Protein AF-A0A8T0A119-F1 (afdb_monomer_lite)

Organism: NCBI:txid189291

Sequence (116 aa):
MPGIVKLLDGEMFVPNNNYDLIKSGIIKMTVNSPNFEKPICLNGKSQYIAMPNSWCTFILCEFIGNDLCKLLQTPGIHTIKELENILNFNSTLLLPDPPGLFGITLLDLLSVNYNF

Foldseek 3Di:
DWDKDFDPKDKDAQAPDQDPLVVDVKFAAFADDPVDPHTCGDRQQGPDPVDHSVVRIDRVCVVVHDQVSVVSNDGDIAMPVNVCVSVVDGSIDGADDPDDPPPDHVVNVVPDDGDD

Radius of gyration: 17.76 Å; chains: 1; bounding box: 44×22×44 Å

Structure (mmCIF, N/CA/C/O backbone):
data_AF-A0A8T0A119-F1
#
_entry.id   AF-A0A8T0A119-F1
#
loop_
_atom_site.group_PDB
_atom_site.id
_atom_site.type_symbol
_atom_site.label_atom_id
_atom_site.label_alt_id
_atom_site.label_comp_id
_atom_site.label_asym_id
_atom_site.label_entity_id
_atom_site.label_seq_id
_atom_site.pdbx_PDB_ins_code
_atom_site.Cartn_x
_atom_site.Cartn_y
_atom_site.Cartn_z
_atom_site.occupancy
_atom_site.B_iso_or_equiv
_atom_site.auth_seq_id
_atom_site.auth_comp_id
_atom_site.auth_asym_id
_atom_site.auth_atom_id
_atom_site.pdbx_PDB_model_num
ATOM 1 N N . MET A 1 1 ? 19.136 10.127 14.916 1.00 44.72 1 MET A N 1
ATOM 2 C CA . MET A 1 1 ? 18.914 10.091 16.375 1.00 44.72 1 MET A CA 1
ATOM 3 C C . MET A 1 1 ? 18.201 8.775 16.643 1.00 44.72 1 MET A C 1
ATOM 5 O O . MET A 1 1 ? 17.150 8.604 16.033 1.00 44.72 1 MET A O 1
ATOM 9 N N . PRO A 1 2 ? 18.776 7.830 17.412 1.00 49.12 2 PRO A N 1
ATOM 10 C CA . PRO A 1 2 ? 18.071 6.607 17.795 1.00 49.12 2 PRO A CA 1
ATOM 11 C C . PRO A 1 2 ? 16.797 7.002 18.529 1.00 49.12 2 PRO A C 1
ATOM 13 O O . PRO A 1 2 ? 16.835 7.871 19.404 1.00 49.12 2 PRO A O 1
ATOM 16 N N . GLY A 1 3 ? 15.666 6.429 18.152 1.00 63.19 3 GLY A N 1
ATOM 17 C CA . GLY A 1 3 ? 14.397 6.843 18.718 1.00 63.19 3 GLY A CA 1
ATOM 18 C C . GLY A 1 3 ? 13.248 5.969 18.269 1.00 63.19 3 GLY A C 1
ATOM 19 O O . GLY A 1 3 ? 13.368 5.149 17.362 1.00 63.19 3 GLY A O 1
ATOM 20 N N . ILE A 1 4 ? 12.122 6.158 18.935 1.00 68.50 4 ILE A N 1
ATOM 21 C CA . ILE A 1 4 ? 10.879 5.480 18.622 1.00 68.50 4 ILE A CA 1
ATOM 22 C C . ILE A 1 4 ? 9.914 6.548 18.128 1.00 68.50 4 ILE A C 1
ATOM 24 O O . ILE A 1 4 ? 9.624 7.499 18.853 1.00 68.50 4 ILE A O 1
ATOM 28 N N . VAL A 1 5 ? 9.423 6.396 16.902 1.00 66.94 5 VAL A N 1
ATOM 29 C CA . VAL A 1 5 ? 8.305 7.197 16.404 1.00 66.94 5 VAL A CA 1
ATOM 30 C C . VAL A 1 5 ? 7.051 6.378 16.598 1.00 66.94 5 VAL A C 1
ATOM 32 O O . VAL A 1 5 ? 6.935 5.281 16.063 1.00 66.94 5 VAL A O 1
ATOM 35 N N . LYS A 1 6 ? 6.112 6.914 17.370 1.00 75.44 6 LYS A N 1
ATOM 36 C CA . LYS A 1 6 ? 4.784 6.335 17.509 1.00 75.44 6 LYS A CA 1
ATOM 37 C C . LYS A 1 6 ? 3.776 7.243 16.827 1.00 75.44 6 LYS A C 1
ATOM 39 O O . LYS A 1 6 ? 3.710 8.428 17.152 1.00 75.44 6 LYS A O 1
ATOM 44 N N . LEU A 1 7 ? 2.991 6.692 15.907 1.00 75.44 7 LEU A N 1
ATOM 45 C CA . LEU A 1 7 ? 1.825 7.395 15.379 1.00 75.44 7 LEU A CA 1
ATOM 46 C C . LEU A 1 7 ? 0.765 7.426 16.486 1.00 75.44 7 LEU A C 1
ATOM 48 O O . LEU A 1 7 ? 0.276 6.385 16.912 1.00 75.44 7 LEU A O 1
ATOM 52 N N . LEU A 1 8 ? 0.485 8.617 17.017 1.00 75.44 8 LEU A N 1
ATOM 53 C CA . LEU A 1 8 ? -0.447 8.791 18.137 1.00 75.44 8 LEU A CA 1
ATOM 54 C C . LEU A 1 8 ? -1.881 9.025 17.668 1.00 75.44 8 LEU A C 1
ATOM 56 O O . LEU A 1 8 ? -2.817 8.588 18.336 1.00 75.44 8 LEU A O 1
ATOM 60 N N . ASP A 1 9 ? -2.032 9.728 16.548 1.00 78.25 9 ASP A N 1
ATOM 61 C CA . ASP A 1 9 ? -3.323 10.112 15.998 1.00 78.25 9 ASP A CA 1
ATOM 62 C C . ASP A 1 9 ? -3.207 10.411 14.498 1.00 78.25 9 ASP A C 1
ATOM 64 O O . ASP A 1 9 ? -2.117 10.693 13.991 1.00 78.25 9 ASP A O 1
ATOM 68 N N . GLY A 1 10 ? -4.328 10.321 13.794 1.00 80.44 10 GLY A N 1
ATOM 69 C CA . GLY A 1 10 ? -4.413 10.505 12.354 1.00 80.44 10 GLY A CA 1
ATOM 70 C C . GLY A 1 10 ? -5.691 9.906 11.784 1.00 80.44 10 GLY A C 1
ATOM 71 O O . GLY A 1 10 ? -6.236 8.928 12.304 1.00 80.44 10 GLY A O 1
ATOM 72 N N . GLU A 1 11 ? -6.147 10.497 10.688 1.00 83.44 11 GLU A N 1
ATOM 73 C CA . GLU A 1 11 ? -7.396 10.140 10.031 1.00 83.44 11 GLU A CA 1
ATOM 74 C C . GLU A 1 11 ? -7.141 9.876 8.547 1.00 83.44 11 GLU A C 1
ATOM 76 O O . GLU A 1 11 ? -6.496 10.665 7.853 1.00 83.44 11 GLU A O 1
ATOM 81 N N . MET A 1 12 ? -7.656 8.752 8.058 1.00 81.75 12 MET A N 1
ATOM 82 C CA . MET A 1 12 ? -7.706 8.412 6.644 1.00 81.75 12 MET A CA 1
ATOM 83 C C . MET A 1 12 ? -9.148 8.553 6.169 1.00 81.75 12 MET A C 1
ATOM 85 O O . MET A 1 12 ? -10.031 7.819 6.607 1.00 81.75 12 MET A O 1
ATOM 89 N N . PHE A 1 13 ? -9.384 9.480 5.244 1.00 85.44 13 PHE A N 1
ATOM 90 C CA . PHE A 1 13 ? -10.679 9.623 4.591 1.00 85.44 13 PHE A CA 1
ATOM 91 C C . PHE A 1 13 ? -10.746 8.742 3.343 1.00 85.44 13 PHE A C 1
ATOM 93 O O . PHE A 1 13 ? -10.005 8.953 2.380 1.00 85.44 13 PHE A O 1
ATOM 100 N N . VAL A 1 14 ? -11.668 7.783 3.349 1.00 85.31 14 VAL A N 1
ATOM 101 C CA . VAL A 1 14 ? -11.995 6.951 2.192 1.00 85.31 14 VAL A CA 1
ATOM 102 C C . VAL A 1 14 ? -13.258 7.522 1.541 1.00 85.31 14 VAL A C 1
ATOM 104 O O . VAL A 1 14 ? -14.338 7.464 2.144 1.00 85.31 14 VAL A O 1
ATOM 107 N N . PRO A 1 15 ? -13.157 8.102 0.328 1.00 80.56 15 PRO A N 1
ATOM 108 C CA . PRO A 1 15 ? -14.296 8.713 -0.336 1.00 80.56 15 PRO A CA 1
ATOM 109 C C . PRO A 1 15 ? -15.336 7.661 -0.705 1.00 80.56 15 PRO A C 1
ATOM 111 O O . PRO A 1 15 ? -14.999 6.543 -1.101 1.00 80.56 15 PRO A O 1
ATOM 114 N N . ASN A 1 16 ? -16.604 8.061 -0.639 1.00 76.19 16 ASN A N 1
ATOM 115 C CA . ASN A 1 16 ? -17.749 7.217 -0.955 1.00 76.19 16 ASN A CA 1
ATOM 116 C C . ASN A 1 16 ? -17.928 7.061 -2.472 1.00 76.19 16 ASN A C 1
ATOM 118 O O . ASN A 1 16 ? -18.837 7.629 -3.074 1.00 76.19 16 ASN A O 1
ATOM 122 N N . ASN A 1 17 ? -17.021 6.313 -3.091 1.00 69.44 17 ASN A N 1
ATOM 123 C CA . ASN A 1 17 ? -17.087 5.947 -4.496 1.00 69.44 17 ASN A CA 1
ATOM 124 C C . ASN A 1 17 ? -17.180 4.417 -4.589 1.00 69.44 17 ASN A C 1
ATOM 126 O O . ASN A 1 17 ? -16.479 3.700 -3.881 1.00 69.44 17 ASN A O 1
ATOM 130 N N . ASN A 1 18 ? -18.008 3.913 -5.504 1.00 65.69 18 ASN A N 1
ATOM 131 C CA . ASN A 1 18 ? -18.220 2.476 -5.721 1.00 65.69 18 ASN A CA 1
ATOM 132 C C . ASN A 1 18 ? -17.051 1.817 -6.486 1.00 65.69 18 ASN A C 1
ATOM 134 O O . ASN A 1 18 ? -17.266 1.204 -7.533 1.00 65.69 18 ASN A O 1
ATOM 138 N N . TYR A 1 19 ? -15.808 1.970 -6.023 1.00 71.69 19 TYR A N 1
ATOM 139 C CA . TYR A 1 19 ? -14.672 1.247 -6.595 1.00 71.69 19 TYR A CA 1
ATOM 140 C C . TYR A 1 19 ? -14.515 -0.126 -5.935 1.00 71.69 19 TYR A C 1
ATOM 142 O O . TYR A 1 19 ? -14.434 -0.265 -4.718 1.00 71.69 19 TYR A O 1
ATOM 150 N N . ASP A 1 20 ? -14.430 -1.171 -6.754 1.00 75.31 20 ASP A N 1
ATOM 151 C CA . ASP A 1 20 ? -14.122 -2.518 -6.283 1.00 75.31 20 ASP A CA 1
ATOM 152 C C . ASP A 1 20 ? -12.611 -2.760 -6.426 1.00 75.31 20 ASP A C 1
ATOM 154 O O . ASP A 1 20 ? -12.152 -3.347 -7.407 1.00 75.31 20 ASP A O 1
ATOM 158 N N . LEU A 1 21 ? -11.820 -2.244 -5.474 1.00 74.88 21 LEU A N 1
ATOM 159 C CA . LEU A 1 21 ? -10.365 -2.470 -5.405 1.00 74.88 21 LEU A CA 1
ATOM 160 C C . LEU A 1 21 ? -9.976 -3.958 -5.408 1.00 74.88 21 LEU A C 1
ATOM 162 O O . LEU A 1 21 ? -8.982 -4.313 -6.036 1.00 74.88 21 LEU A O 1
ATOM 166 N N . ILE A 1 22 ? -10.771 -4.832 -4.785 1.00 70.94 22 ILE A N 1
ATOM 167 C CA . ILE A 1 22 ? -10.533 -6.281 -4.778 1.00 70.94 22 ILE A CA 1
ATOM 168 C C . ILE A 1 22 ? -10.650 -6.858 -6.195 1.00 70.94 22 ILE A C 1
ATOM 170 O O . ILE A 1 22 ? -9.829 -7.683 -6.586 1.00 70.94 22 ILE A O 1
ATOM 174 N N . LYS A 1 23 ? -11.637 -6.423 -6.990 1.00 71.94 23 LYS A N 1
ATOM 175 C CA . LYS A 1 23 ? -11.814 -6.923 -8.367 1.00 71.94 23 LYS A CA 1
ATOM 176 C C . LYS A 1 23 ? -11.018 -6.175 -9.433 1.00 71.94 23 LYS A C 1
ATOM 178 O O . LYS A 1 23 ? -10.762 -6.737 -10.493 1.00 71.94 23 LYS A O 1
ATOM 183 N N . SER A 1 24 ? -10.692 -4.903 -9.212 1.00 69.75 24 SER A N 1
ATOM 184 C CA . SER A 1 24 ? -10.211 -3.996 -10.269 1.00 69.75 24 SER A CA 1
ATOM 185 C C . SER A 1 24 ? -9.114 -3.020 -9.833 1.00 69.75 24 SER A C 1
ATOM 187 O O . SER A 1 24 ? -8.769 -2.114 -10.590 1.00 69.75 24 SER A O 1
ATOM 189 N N . GLY A 1 25 ? -8.525 -3.212 -8.649 1.00 74.00 25 GLY A N 1
ATOM 190 C CA . GLY A 1 25 ? -7.446 -2.385 -8.102 1.00 74.00 25 GLY A CA 1
ATOM 191 C C . GLY A 1 25 ? -6.097 -2.607 -8.787 1.00 74.00 25 GLY A C 1
ATOM 192 O O . GLY A 1 25 ? -5.120 -2.944 -8.127 1.00 74.00 25 GLY A O 1
ATOM 193 N N . ILE A 1 26 ? -6.031 -2.447 -10.109 1.00 82.81 26 ILE A N 1
ATOM 194 C CA . ILE A 1 26 ? -4.776 -2.496 -10.861 1.00 82.81 26 ILE A CA 1
ATOM 195 C C . ILE A 1 26 ? -4.130 -1.117 -10.801 1.00 82.81 26 ILE A C 1
ATOM 197 O O . ILE A 1 26 ? -4.656 -0.150 -11.356 1.00 82.81 26 ILE A O 1
ATOM 201 N N . ILE A 1 27 ? -2.958 -1.042 -10.181 1.00 83.69 27 ILE A N 1
ATOM 202 C CA . ILE A 1 27 ? -2.137 0.165 -10.192 1.00 83.69 27 ILE A CA 1
ATOM 203 C C . ILE A 1 27 ? -1.271 0.176 -11.442 1.00 83.69 27 ILE A C 1
ATOM 205 O O . ILE A 1 27 ? -0.689 -0.834 -11.840 1.00 83.69 27 ILE A O 1
ATOM 209 N N . LYS A 1 28 ? -1.191 1.352 -12.063 1.00 87.56 28 LYS A N 1
ATOM 210 C CA . LYS A 1 28 ? -0.382 1.625 -13.246 1.00 87.56 28 LYS A CA 1
ATOM 211 C C . LYS A 1 28 ? 0.776 2.520 -12.854 1.00 87.56 28 LYS A C 1
ATOM 213 O O . LYS A 1 28 ? 0.592 3.708 -12.632 1.00 87.56 28 LYS A O 1
ATOM 218 N N . MET A 1 29 ? 1.973 1.954 -12.793 1.00 82.94 29 MET A N 1
ATOM 219 C CA . MET A 1 29 ? 3.133 2.679 -12.294 1.00 82.94 29 MET A CA 1
ATOM 220 C C . MET A 1 29 ? 3.747 3.574 -13.368 1.00 82.94 29 MET A C 1
ATOM 222 O O . MET A 1 29 ? 3.848 3.192 -14.541 1.00 82.94 29 MET A O 1
ATOM 226 N N . THR A 1 30 ? 4.242 4.730 -12.933 1.00 86.50 30 THR A N 1
ATOM 227 C CA . THR A 1 30 ? 5.227 5.522 -13.667 1.00 86.50 30 THR A CA 1
ATOM 228 C C . THR A 1 30 ? 6.517 5.539 -12.855 1.00 86.50 30 THR A C 1
ATOM 230 O O . THR A 1 30 ? 6.526 5.988 -11.714 1.00 86.50 30 THR A O 1
ATOM 233 N N . VAL A 1 31 ? 7.601 5.010 -13.425 1.00 83.75 31 VAL A N 1
ATOM 234 C CA . VAL A 1 31 ? 8.882 4.822 -12.729 1.00 83.75 31 VAL A CA 1
ATOM 23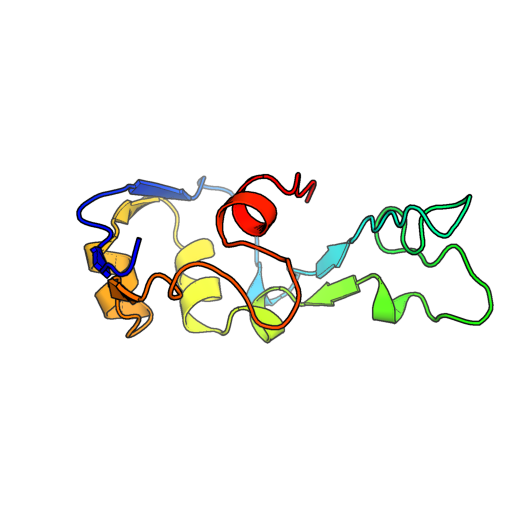5 C C . VAL A 1 31 ? 9.966 5.559 -13.494 1.00 83.75 31 VAL A C 1
ATOM 237 O O . VAL A 1 31 ? 10.298 5.184 -14.618 1.00 83.75 31 VAL A O 1
ATOM 240 N N . ASN A 1 32 ? 10.532 6.588 -12.871 1.00 83.38 32 ASN A N 1
ATOM 241 C CA . ASN A 1 32 ? 11.651 7.355 -13.407 1.00 83.38 32 ASN A CA 1
ATOM 242 C C . ASN A 1 32 ? 12.941 6.948 -12.696 1.00 83.38 32 ASN A C 1
ATOM 244 O O . ASN A 1 32 ? 12.940 6.712 -11.490 1.00 83.38 32 ASN A O 1
ATOM 248 N N . SER A 1 33 ? 14.045 6.884 -13.434 1.00 78.00 33 SER A N 1
ATOM 249 C CA . SER A 1 33 ? 15.365 6.603 -12.875 1.00 78.00 33 SER A CA 1
ATOM 250 C C . SER A 1 33 ? 16.380 7.572 -13.472 1.00 78.00 33 SER A C 1
ATOM 252 O O . SER A 1 33 ? 16.365 7.766 -14.685 1.00 78.00 33 SER A O 1
ATOM 254 N N . PRO A 1 34 ? 17.284 8.154 -12.668 1.00 79.00 34 PRO A N 1
ATOM 255 C CA . PRO A 1 34 ? 18.306 9.073 -13.171 1.00 79.00 34 PRO A CA 1
ATOM 256 C C . PRO A 1 34 ? 19.303 8.398 -14.126 1.00 79.00 34 PRO A C 1
ATOM 258 O O . PRO A 1 34 ? 19.972 9.080 -14.893 1.00 79.00 34 PRO A O 1
ATOM 261 N N . ASN A 1 35 ? 19.387 7.065 -14.105 1.00 81.69 35 ASN A N 1
ATOM 262 C CA . ASN A 1 35 ? 20.291 6.289 -14.957 1.00 81.69 35 ASN A CA 1
ATOM 263 C C . ASN A 1 35 ? 19.715 6.003 -16.352 1.00 81.69 35 ASN A C 1
ATOM 265 O O . ASN A 1 35 ? 20.385 5.385 -17.177 1.00 81.69 35 ASN A O 1
ATOM 269 N N . PHE A 1 36 ? 18.469 6.402 -16.609 1.00 76.38 36 PHE A N 1
ATOM 270 C CA . PHE A 1 36 ? 17.749 6.095 -17.835 1.00 76.38 36 PHE A CA 1
ATOM 271 C C . PHE A 1 36 ? 17.121 7.372 -18.401 1.00 76.38 36 PHE A C 1
ATOM 273 O O . PHE A 1 36 ? 16.374 8.057 -17.712 1.00 76.38 36 PHE A O 1
ATOM 280 N N . GLU A 1 37 ? 17.380 7.679 -19.677 1.00 83.62 37 GLU A N 1
ATOM 281 C CA . GLU A 1 37 ? 16.810 8.869 -20.339 1.00 83.62 37 GLU A CA 1
ATOM 282 C C . GLU A 1 37 ? 15.279 8.833 -20.429 1.00 83.62 37 GLU A C 1
ATOM 284 O O . GLU A 1 37 ? 14.628 9.876 -20.473 1.00 83.62 37 GLU A O 1
ATOM 289 N N . LYS A 1 38 ? 14.692 7.632 -20.482 1.00 84.75 38 LYS A N 1
ATOM 290 C CA . LYS A 1 38 ? 13.242 7.429 -20.542 1.00 84.75 38 LYS A CA 1
ATOM 291 C C . LYS A 1 38 ? 12.741 6.759 -19.264 1.00 84.75 38 LYS A C 1
ATOM 293 O O . LYS A 1 38 ? 13.449 5.892 -18.740 1.00 84.75 38 LYS A O 1
ATOM 298 N N . PRO A 1 39 ? 11.508 7.079 -18.820 1.00 85.19 39 PRO A N 1
ATOM 299 C CA . PRO A 1 39 ? 10.847 6.362 -17.736 1.00 85.19 39 PRO A CA 1
ATOM 300 C C . PRO A 1 39 ? 10.899 4.858 -17.994 1.00 85.19 39 PRO A C 1
ATOM 302 O O . PRO A 1 39 ? 10.654 4.420 -19.112 1.00 85.19 39 PRO A O 1
ATOM 305 N N . ILE A 1 40 ? 11.202 4.058 -16.979 1.00 86.50 40 ILE A N 1
ATOM 306 C CA . ILE A 1 40 ? 11.188 2.593 -17.075 1.00 86.50 40 ILE A C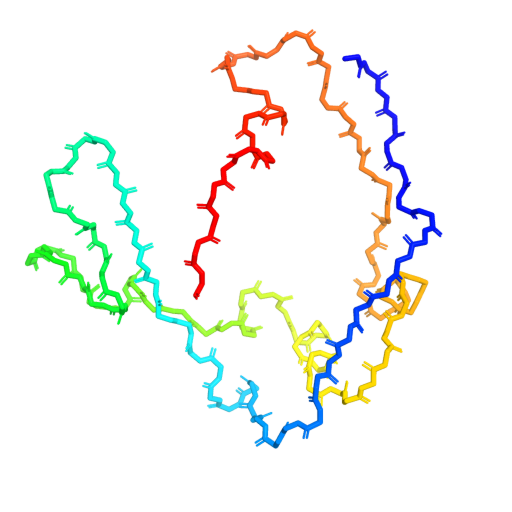A 1
ATOM 307 C C . ILE A 1 40 ? 9.753 2.120 -17.329 1.00 86.50 40 ILE A C 1
ATOM 309 O O . ILE A 1 40 ? 9.490 1.340 -18.248 1.00 86.50 40 ILE A O 1
ATOM 313 N N . CYS A 1 41 ? 8.823 2.686 -16.564 1.00 89.25 41 CYS A N 1
ATOM 314 C CA . CYS A 1 41 ? 7.390 2.514 -16.728 1.00 89.25 41 CYS A CA 1
ATOM 315 C C . CYS A 1 41 ? 6.734 3.877 -16.924 1.00 89.25 41 CYS A C 1
ATOM 317 O O . CYS A 1 41 ? 7.109 4.845 -16.264 1.00 89.25 41 CYS A O 1
ATOM 319 N N . LEU A 1 42 ? 5.724 3.941 -17.785 1.00 91.69 42 LEU A N 1
ATOM 320 C CA . LEU A 1 42 ? 4.872 5.109 -17.962 1.00 91.69 42 LEU A CA 1
ATOM 321 C C . LEU A 1 42 ? 3.415 4.652 -17.999 1.00 91.69 42 LEU A C 1
ATOM 323 O O . LEU A 1 42 ? 3.015 3.928 -18.914 1.00 91.69 42 LEU A O 1
ATOM 327 N N . ASN A 1 43 ? 2.625 5.057 -17.005 1.00 88.38 43 ASN A N 1
ATOM 328 C CA . ASN A 1 43 ? 1.207 4.707 -16.869 1.00 88.38 43 ASN A CA 1
ATOM 329 C C . ASN A 1 43 ? 0.935 3.201 -17.039 1.00 88.38 43 ASN A C 1
ATOM 331 O O . ASN A 1 43 ? 0.003 2.789 -17.738 1.00 88.38 43 ASN A O 1
ATOM 335 N N . GLY A 1 44 ? 1.763 2.363 -16.416 1.00 85.50 44 GLY A N 1
ATOM 336 C CA . GLY A 1 44 ? 1.622 0.910 -16.466 1.00 85.50 44 GLY A CA 1
ATOM 337 C C . GLY A 1 44 ? 2.153 0.247 -17.737 1.00 85.50 44 GLY A C 1
ATOM 338 O O . GLY A 1 44 ? 1.954 -0.950 -17.927 1.00 85.50 44 GLY A O 1
ATOM 339 N N . LYS A 1 45 ? 2.830 0.993 -18.615 1.00 90.50 45 LYS A N 1
ATOM 340 C CA . LYS A 1 45 ? 3.485 0.448 -19.809 1.00 90.50 45 LYS A CA 1
ATOM 341 C C . LYS A 1 45 ? 4.996 0.557 -19.709 1.00 90.50 45 LYS A C 1
ATOM 343 O O . LYS A 1 45 ? 5.527 1.639 -19.453 1.00 90.50 45 LYS A O 1
ATOM 348 N N . SER A 1 46 ? 5.672 -0.550 -19.986 1.00 88.62 46 SER A N 1
ATOM 349 C CA . SER A 1 46 ? 7.122 -0.582 -20.129 1.00 88.62 46 SER A CA 1
ATOM 350 C C . SER A 1 46 ? 7.542 0.267 -21.325 1.00 88.62 46 SER A C 1
ATOM 352 O O . SER A 1 46 ? 6.911 0.216 -22.383 1.00 88.62 46 SER A O 1
ATOM 354 N N . GLN A 1 47 ? 8.608 1.046 -21.161 1.00 90.44 47 GLN A N 1
ATOM 355 C CA . GLN A 1 47 ? 9.234 1.783 -22.265 1.00 90.44 47 GLN A CA 1
ATOM 356 C C . GLN A 1 47 ? 10.404 1.017 -22.900 1.00 90.44 47 GLN A C 1
ATOM 358 O O . GLN A 1 47 ? 11.011 1.499 -23.857 1.00 90.44 47 GLN A O 1
ATOM 363 N N . TYR A 1 48 ? 10.708 -0.184 -22.398 1.00 84.31 48 TYR A N 1
ATOM 364 C CA . TYR A 1 48 ? 11.826 -1.012 -22.838 1.00 84.31 48 TYR A CA 1
ATOM 365 C C . TYR A 1 48 ? 11.320 -2.364 -23.349 1.00 84.31 48 TYR A C 1
ATOM 367 O O . TYR A 1 48 ? 10.601 -3.075 -22.653 1.00 84.31 48 TYR A O 1
ATOM 375 N N . ILE A 1 49 ? 11.740 -2.754 -24.558 1.00 81.00 49 ILE A N 1
ATOM 376 C CA . ILE A 1 49 ? 11.297 -3.998 -25.220 1.00 81.00 49 ILE A CA 1
ATOM 377 C C . ILE A 1 49 ? 11.633 -5.250 -24.395 1.00 81.00 49 ILE A C 1
ATOM 379 O O . ILE A 1 49 ? 10.869 -6.209 -24.395 1.00 81.00 49 ILE A O 1
ATOM 383 N N . ALA A 1 50 ? 12.754 -5.236 -23.669 1.00 83.88 50 ALA A N 1
ATOM 384 C CA . ALA A 1 50 ? 13.184 -6.358 -22.836 1.00 83.88 50 ALA A CA 1
ATOM 385 C C . ALA A 1 50 ? 12.340 -6.549 -21.558 1.00 83.88 50 ALA A C 1
ATOM 387 O O . ALA A 1 50 ? 12.519 -7.545 -20.863 1.00 83.88 50 ALA A O 1
ATOM 388 N N . MET A 1 51 ? 11.439 -5.614 -21.236 1.00 81.12 51 MET A N 1
ATOM 389 C CA . MET A 1 51 ? 10.641 -5.633 -20.012 1.00 81.12 51 MET A CA 1
ATOM 390 C C . MET A 1 51 ? 9.144 -5.746 -20.344 1.00 81.12 51 MET A C 1
ATOM 392 O O . MET A 1 51 ? 8.606 -4.886 -21.048 1.00 81.12 51 MET A O 1
ATOM 396 N N . PRO A 1 52 ? 8.439 -6.773 -19.837 1.00 87.50 52 PRO A N 1
ATOM 397 C CA . PRO A 1 52 ? 7.011 -6.933 -20.075 1.00 87.50 52 PRO A CA 1
ATOM 398 C C . PRO A 1 52 ? 6.193 -5.882 -19.308 1.00 87.50 52 PRO A C 1
ATOM 400 O O . PRO A 1 52 ? 6.541 -5.476 -18.201 1.00 87.50 52 PRO A O 1
ATOM 403 N N . ASN A 1 53 ? 5.042 -5.484 -19.863 1.00 85.38 53 ASN A N 1
ATOM 404 C CA . ASN A 1 53 ? 4.138 -4.515 -19.221 1.00 85.38 53 ASN A CA 1
ATOM 405 C C . ASN A 1 53 ? 3.604 -4.989 -17.859 1.00 85.38 53 ASN A C 1
ATOM 407 O O . ASN A 1 53 ? 3.264 -4.162 -17.017 1.00 85.38 53 ASN A O 1
ATOM 411 N N . SER A 1 54 ? 3.557 -6.304 -17.623 1.00 83.88 54 SER A N 1
ATOM 412 C CA . SER A 1 54 ? 3.151 -6.875 -16.335 1.00 83.88 54 SER A CA 1
ATOM 413 C C . SER A 1 54 ? 4.062 -6.458 -15.182 1.00 83.88 54 SER A C 1
ATOM 415 O O . SER A 1 54 ? 3.632 -6.520 -14.045 1.00 83.88 54 SER A O 1
ATOM 417 N N . TRP A 1 55 ? 5.287 -5.992 -15.442 1.00 83.81 55 TRP A N 1
ATOM 418 C CA . TRP A 1 55 ? 6.169 -5.468 -14.393 1.00 83.81 55 TRP A CA 1
ATOM 419 C C . TRP A 1 55 ? 5.912 -3.993 -14.063 1.00 83.81 55 TRP A C 1
ATOM 421 O O . TRP A 1 55 ? 6.409 -3.490 -13.063 1.00 83.81 55 TRP A O 1
ATOM 431 N N . CYS A 1 56 ? 5.136 -3.292 -14.891 1.00 84.25 56 CYS A N 1
ATOM 432 C CA . CYS A 1 56 ? 4.730 -1.904 -14.662 1.00 84.25 56 CYS A CA 1
ATOM 433 C C . CYS A 1 56 ? 3.328 -1.788 -14.049 1.00 84.25 56 CYS A C 1
ATOM 435 O O . CYS A 1 56 ? 2.845 -0.682 -13.800 1.00 84.25 56 CYS A O 1
ATOM 437 N N . THR A 1 57 ? 2.654 -2.916 -13.833 1.00 87.00 57 THR A N 1
ATOM 438 C CA . THR A 1 57 ? 1.329 -2.974 -13.219 1.00 87.00 57 THR A CA 1
ATOM 439 C C . THR A 1 57 ? 1.339 -3.993 -12.101 1.00 87.00 57 THR A C 1
ATOM 441 O O . THR A 1 57 ? 2.000 -5.017 -12.208 1.00 87.00 57 THR A O 1
ATOM 444 N N . PHE A 1 58 ? 0.607 -3.725 -11.030 1.00 84.25 58 PHE A N 1
ATOM 445 C CA . PHE A 1 58 ? 0.400 -4.708 -9.975 1.00 84.25 58 PHE A CA 1
ATOM 446 C C . PHE A 1 58 ? -1.007 -4.569 -9.411 1.00 84.25 58 PHE A C 1
ATOM 448 O O . PHE A 1 58 ? -1.633 -3.508 -9.499 1.00 84.25 58 PHE A O 1
ATOM 455 N N . ILE A 1 59 ? -1.514 -5.662 -8.856 1.00 83.06 59 ILE A N 1
ATOM 456 C CA . ILE A 1 59 ? -2.802 -5.679 -8.177 1.00 83.06 59 ILE A CA 1
ATOM 457 C C . ILE A 1 59 ? -2.556 -5.151 -6.766 1.00 83.06 59 ILE A C 1
ATOM 459 O O . ILE A 1 59 ? -1.843 -5.771 -5.979 1.00 83.06 59 ILE A O 1
ATOM 463 N N . LEU A 1 60 ? -3.125 -3.987 -6.446 1.00 81.62 60 LEU A N 1
ATOM 464 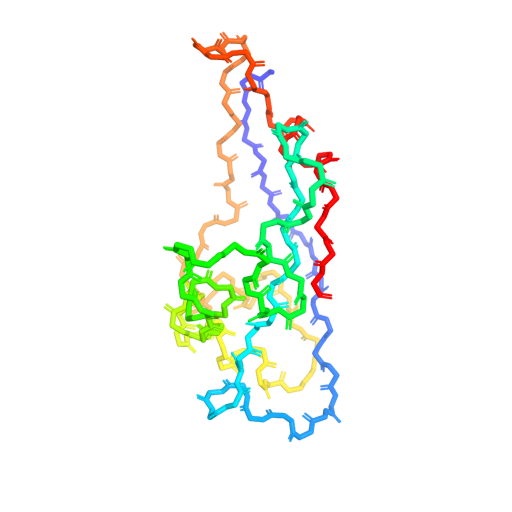C CA . LEU A 1 60 ? -2.904 -3.293 -5.178 1.00 81.62 60 LEU A CA 1
ATOM 465 C C . LEU A 1 60 ? -3.136 -4.228 -3.991 1.00 81.62 60 LEU A C 1
ATOM 467 O O . LEU A 1 60 ? -2.288 -4.322 -3.113 1.00 81.62 60 LEU A O 1
ATOM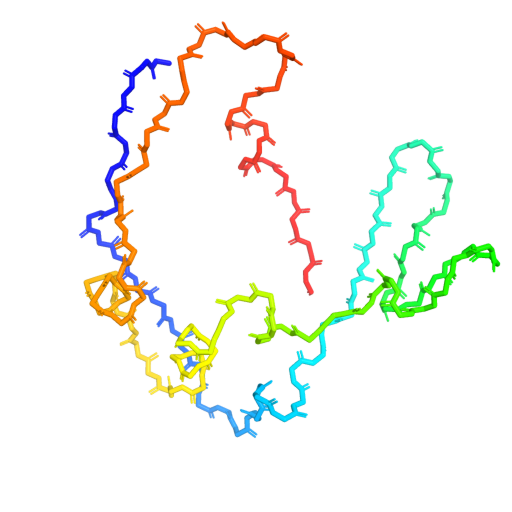 471 N N . CYS A 1 61 ? -4.251 -4.956 -3.997 1.00 83.00 61 CYS A N 1
ATOM 472 C CA . CYS A 1 61 ? -4.672 -5.800 -2.881 1.00 83.00 61 CYS A CA 1
ATOM 473 C C . CYS A 1 61 ? -3.804 -7.053 -2.685 1.00 83.00 61 CYS A C 1
ATOM 475 O O . CYS A 1 61 ? -3.720 -7.549 -1.565 1.00 83.00 61 CYS A O 1
ATOM 477 N N . GLU A 1 62 ? -3.105 -7.522 -3.724 1.00 82.62 62 GLU A N 1
ATOM 478 C CA . GLU A 1 62 ? -2.074 -8.559 -3.571 1.00 82.62 62 GLU A CA 1
ATOM 479 C C . GLU A 1 62 ? -0.830 -8.012 -2.861 1.00 82.62 62 GLU A C 1
ATOM 481 O O . GLU A 1 62 ? -0.175 -8.739 -2.121 1.00 82.62 62 GLU A O 1
ATOM 486 N N . PHE A 1 63 ? -0.521 -6.727 -3.056 1.00 78.69 63 PHE A N 1
ATOM 487 C CA . PHE A 1 63 ? 0.646 -6.078 -2.462 1.00 78.69 63 PHE A CA 1
ATOM 488 C C . PHE A 1 63 ? 0.410 -5.628 -1.014 1.00 78.69 63 PHE A C 1
ATOM 490 O O . PHE A 1 63 ? 1.233 -5.898 -0.144 1.00 78.69 63 PHE A O 1
ATOM 497 N N . ILE A 1 64 ? -0.709 -4.948 -0.74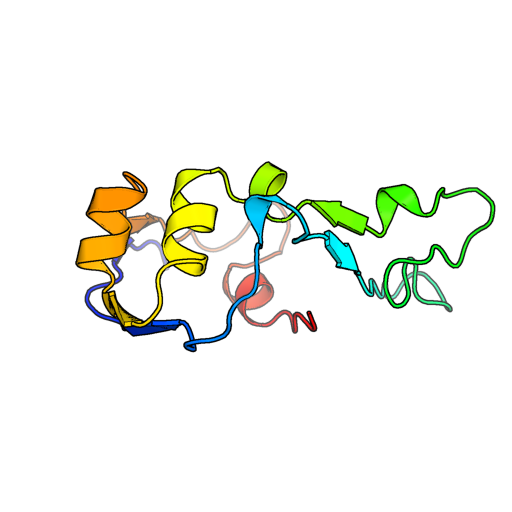1 1.00 76.56 64 ILE A N 1
ATOM 498 C CA . ILE A 1 64 ? -1.009 -4.398 0.596 1.00 76.56 64 ILE A CA 1
ATOM 499 C C . ILE A 1 64 ? -1.725 -5.383 1.528 1.00 76.56 64 ILE A C 1
ATOM 501 O O . ILE A 1 64 ? -1.896 -5.101 2.712 1.00 76.56 64 ILE A O 1
ATOM 505 N N . GLY A 1 65 ? -2.172 -6.519 0.993 1.00 79.00 65 GLY A N 1
ATOM 506 C CA . GLY A 1 65 ? -2.956 -7.508 1.718 1.00 79.00 65 GLY A CA 1
ATOM 507 C C . GLY A 1 65 ? -4.458 -7.210 1.755 1.00 79.00 65 GLY A C 1
ATOM 508 O O . GLY A 1 65 ? -4.935 -6.087 1.566 1.00 79.00 65 GLY A O 1
ATOM 509 N N . ASN A 1 66 ? -5.226 -8.268 2.021 1.00 82.31 66 ASN A N 1
ATOM 510 C CA . ASN A 1 66 ? -6.686 -8.237 1.958 1.00 82.31 66 ASN A CA 1
ATOM 511 C C . ASN A 1 66 ? -7.322 -7.316 3.007 1.00 82.31 66 ASN A C 1
ATOM 513 O O . ASN A 1 66 ? -8.346 -6.701 2.718 1.00 82.31 66 ASN A O 1
ATOM 517 N N . ASP A 1 67 ? -6.742 -7.210 4.202 1.00 83.44 67 ASP A N 1
ATOM 518 C CA . ASP A 1 67 ? -7.347 -6.451 5.302 1.00 83.44 67 ASP A CA 1
ATOM 519 C C . ASP A 1 67 ? -7.260 -4.941 5.061 1.00 83.44 67 ASP A C 1
ATOM 521 O O . ASP A 1 67 ? -8.269 -4.244 5.181 1.00 83.44 67 ASP A O 1
ATOM 525 N N . LEU A 1 68 ? -6.110 -4.444 4.582 1.00 81.25 68 LEU A N 1
ATOM 526 C CA . LEU A 1 68 ? -5.989 -3.040 4.177 1.00 81.25 68 LEU A CA 1
ATOM 527 C C . LEU A 1 68 ? -6.846 -2.739 2.949 1.00 81.25 68 LEU A C 1
ATOM 529 O O . LEU A 1 68 ? -7.492 -1.698 2.886 1.00 81.25 68 LEU A O 1
ATOM 533 N N . CYS A 1 69 ? -6.909 -3.664 1.993 1.00 84.25 69 CYS A N 1
ATOM 534 C CA . CYS A 1 69 ? -7.747 -3.494 0.811 1.00 84.25 69 CYS A CA 1
ATOM 535 C C . CYS A 1 69 ? -9.247 -3.398 1.157 1.00 84.25 69 CYS A C 1
ATOM 537 O O . CYS A 1 69 ? -9.943 -2.549 0.602 1.00 84.25 69 CYS A O 1
ATOM 539 N N . LYS A 1 70 ? -9.750 -4.202 2.106 1.00 85.38 70 LYS A N 1
ATOM 540 C CA . LYS A 1 70 ? -11.137 -4.098 2.603 1.00 85.38 70 LYS A CA 1
ATOM 541 C C . LYS A 1 70 ? -11.397 -2.774 3.316 1.00 85.38 70 LYS A C 1
ATOM 543 O O . LYS A 1 70 ? -12.444 -2.165 3.107 1.00 85.38 70 LYS A O 1
ATOM 548 N N . LEU A 1 71 ? -10.447 -2.314 4.127 1.00 84.81 71 LEU A N 1
ATOM 549 C CA . LEU A 1 71 ? -10.555 -1.023 4.804 1.00 84.81 71 LEU A CA 1
ATOM 550 C C . LEU A 1 71 ? -10.652 0.120 3.789 1.00 84.81 71 LEU A C 1
ATOM 552 O O . LEU A 1 71 ? -11.560 0.939 3.877 1.00 84.81 71 LEU A O 1
ATOM 556 N N . LEU A 1 72 ? -9.801 0.107 2.760 1.00 83.94 72 LEU A N 1
ATOM 557 C CA . LEU A 1 72 ? -9.835 1.087 1.670 1.00 83.94 72 LEU A CA 1
ATOM 558 C C . LEU A 1 72 ? -11.106 1.017 0.811 1.00 83.94 72 LEU A C 1
ATOM 560 O O . LEU A 1 72 ? -11.393 1.971 0.101 1.00 83.94 72 LEU A O 1
ATOM 564 N N . GLN A 1 73 ? -11.871 -0.077 0.855 1.00 84.38 73 GLN A N 1
ATOM 565 C CA . GLN A 1 73 ? -13.198 -0.163 0.233 1.00 84.38 73 GLN A CA 1
ATOM 566 C C . GLN A 1 73 ? -14.330 0.323 1.142 1.00 84.38 73 GLN A C 1
ATOM 568 O O . GLN A 1 73 ? -15.449 0.489 0.663 1.00 84.38 73 GLN A O 1
ATOM 573 N N . THR A 1 74 ? -14.075 0.517 2.436 1.00 87.06 74 THR A N 1
ATOM 574 C CA . THR A 1 74 ? -15.099 0.902 3.408 1.00 87.06 74 THR A CA 1
ATOM 575 C C . THR A 1 74 ? -15.155 2.429 3.480 1.00 87.06 74 THR A C 1
ATOM 577 O O . THR A 1 74 ? -14.213 3.036 3.989 1.00 87.06 74 THR A O 1
ATOM 580 N N . PRO A 1 75 ? -16.210 3.091 2.973 1.00 86.75 75 PRO A N 1
ATOM 581 C CA . PRO A 1 75 ? -16.273 4.548 2.967 1.00 86.75 75 PRO A CA 1
ATOM 582 C C . PRO A 1 75 ? -16.370 5.099 4.385 1.00 86.75 75 PRO A C 1
ATOM 584 O O . PRO A 1 75 ? -17.139 4.586 5.198 1.00 86.75 75 PRO A O 1
ATOM 587 N N . GLY A 1 76 ? -15.643 6.176 4.667 1.00 87.94 76 GLY A N 1
ATOM 588 C CA . GLY A 1 76 ? -15.657 6.796 5.986 1.00 87.94 76 GLY A CA 1
ATOM 589 C C . GLY A 1 76 ? -14.307 7.352 6.405 1.00 87.94 76 GLY A C 1
ATOM 590 O O . GLY A 1 76 ? -13.355 7.396 5.626 1.00 87.94 76 GLY A O 1
ATOM 591 N N . ILE A 1 77 ? -14.261 7.811 7.651 1.00 87.56 77 ILE A N 1
ATOM 592 C CA . ILE A 1 77 ? -13.037 8.260 8.305 1.00 87.56 77 ILE A CA 1
ATOM 593 C C . ILE A 1 77 ? -12.544 7.101 9.163 1.00 87.56 77 ILE A C 1
ATOM 595 O O . ILE A 1 77 ? -13.231 6.707 10.101 1.00 87.56 77 ILE A O 1
ATOM 599 N N . HIS A 1 78 ? -11.365 6.583 8.832 1.00 86.81 78 HIS A N 1
ATOM 600 C CA . HIS A 1 78 ? -10.689 5.534 9.591 1.00 86.81 78 HIS A CA 1
ATOM 601 C C . HIS A 1 78 ? -9.573 6.153 10.418 1.00 86.81 78 HIS A C 1
ATOM 603 O O . HIS A 1 78 ? -8.750 6.907 9.895 1.00 86.81 78 HIS A O 1
ATOM 609 N N . THR A 1 79 ? -9.526 5.837 11.707 1.00 87.94 79 THR A N 1
ATOM 610 C CA . THR A 1 79 ? -8.484 6.363 12.608 1.00 87.94 79 THR A CA 1
ATOM 611 C C . THR A 1 79 ? -7.266 5.443 12.663 1.00 87.94 79 THR A C 1
ATOM 613 O O . THR A 1 79 ? -7.359 4.251 12.366 1.00 87.94 79 THR A O 1
ATOM 616 N N . ILE A 1 80 ? -6.120 5.952 13.128 1.00 83.19 80 ILE A N 1
ATOM 617 C CA . ILE A 1 80 ? -4.931 5.112 13.373 1.00 83.19 80 ILE A CA 1
ATOM 618 C C . ILE A 1 80 ? -5.244 3.934 14.308 1.00 83.19 80 ILE A C 1
ATOM 620 O O . ILE A 1 80 ? -4.803 2.822 14.044 1.00 83.19 80 ILE A O 1
ATOM 624 N N . LYS A 1 81 ? -6.056 4.133 15.354 1.00 82.94 81 LYS A N 1
ATOM 625 C CA . LYS A 1 81 ? -6.445 3.050 16.279 1.00 82.94 81 LYS A CA 1
ATOM 626 C C . LYS A 1 81 ? -7.254 1.953 15.591 1.00 82.94 81 LYS A C 1
ATOM 628 O O . LYS A 1 81 ? -7.117 0.775 15.904 1.00 82.94 81 LYS A O 1
ATOM 633 N N . GLU A 1 82 ? -8.124 2.343 14.669 1.00 81.00 82 GLU A N 1
ATOM 634 C CA . GLU A 1 82 ? -8.913 1.406 13.875 1.00 81.00 82 GLU A CA 1
ATOM 635 C C . GLU A 1 82 ? -8.026 0.629 12.893 1.00 81.00 82 GLU A C 1
ATOM 637 O O . GLU A 1 82 ? -8.135 -0.594 12.802 1.00 81.00 82 GLU A O 1
ATOM 642 N N . LEU A 1 83 ? -7.067 1.311 12.260 1.00 81.12 83 LEU A N 1
ATOM 643 C CA . LEU A 1 83 ? -6.041 0.697 11.415 1.00 81.12 83 LEU A CA 1
ATOM 644 C C . LEU A 1 83 ? -5.161 -0.298 12.191 1.00 81.12 83 LEU A C 1
ATOM 646 O O . LEU A 1 83 ? -4.917 -1.395 11.696 1.00 81.12 83 LEU A O 1
ATOM 650 N N . GLU A 1 84 ? -4.714 0.039 13.405 1.00 82.19 84 GLU A N 1
ATOM 651 C CA . GLU A 1 84 ? -3.938 -0.869 14.268 1.00 82.19 84 GLU A CA 1
ATOM 652 C C . GLU A 1 84 ? -4.707 -2.160 14.568 1.00 82.19 84 GLU A C 1
ATOM 654 O O . GLU A 1 84 ? -4.149 -3.252 14.457 1.00 82.19 84 GLU A O 1
ATOM 659 N N . ASN A 1 85 ? -5.998 -2.042 14.891 1.00 80.94 85 ASN A N 1
ATOM 660 C CA . ASN A 1 85 ? -6.851 -3.186 15.203 1.00 80.94 85 ASN A CA 1
ATOM 661 C C . ASN A 1 85 ? -7.113 -4.078 13.981 1.00 80.94 85 ASN A C 1
ATOM 663 O O . ASN A 1 85 ? -7.125 -5.300 14.106 1.00 80.94 85 ASN A O 1
ATOM 667 N N . ILE A 1 86 ? -7.343 -3.484 12.806 1.00 76.50 86 ILE A N 1
ATOM 668 C CA . ILE A 1 86 ? -7.697 -4.226 11.585 1.00 76.50 86 ILE A CA 1
ATOM 669 C C . ILE A 1 86 ? -6.463 -4.868 10.949 1.00 76.50 86 ILE A C 1
ATOM 671 O O . ILE A 1 86 ? -6.528 -5.997 10.470 1.00 76.50 86 ILE A O 1
ATOM 675 N N . LEU A 1 87 ? -5.333 -4.162 10.947 1.00 73.00 87 LEU A N 1
ATOM 676 C CA . LEU A 1 87 ? -4.111 -4.597 10.270 1.00 73.00 87 LEU A CA 1
ATOM 677 C C . LEU A 1 87 ? -3.162 -5.373 11.182 1.00 73.00 87 LEU A C 1
ATOM 679 O O . LEU A 1 87 ? -2.136 -5.856 10.706 1.00 73.00 87 LEU A O 1
ATOM 683 N N . ASN A 1 88 ? -3.455 -5.453 12.488 1.00 71.88 88 ASN A N 1
ATOM 684 C CA . ASN A 1 88 ? -2.522 -5.925 13.518 1.00 71.88 88 ASN A CA 1
ATOM 685 C C . ASN A 1 88 ? -1.133 -5.266 13.396 1.00 71.88 88 ASN A C 1
ATOM 687 O O . ASN A 1 88 ? -0.101 -5.871 13.698 1.00 71.88 88 ASN A O 1
ATOM 691 N N . PHE A 1 89 ? -1.101 -4.027 12.906 1.00 72.81 89 PHE A N 1
ATOM 692 C CA . PHE A 1 89 ? 0.124 -3.277 12.685 1.00 72.81 89 PHE A CA 1
ATOM 693 C C . PHE A 1 89 ? 0.510 -2.533 13.962 1.00 72.81 89 PHE A C 1
ATOM 695 O O . PHE A 1 89 ? -0.337 -1.986 14.664 1.00 72.81 89 PHE A O 1
ATOM 702 N N . ASN A 1 90 ? 1.809 -2.483 14.249 1.00 70.62 90 ASN A N 1
ATOM 703 C CA . ASN A 1 90 ? 2.338 -1.705 15.356 1.00 70.62 90 ASN A CA 1
ATOM 704 C C . ASN A 1 90 ? 2.697 -0.298 14.861 1.00 70.62 90 ASN A C 1
ATOM 706 O O . ASN A 1 90 ? 3.662 -0.146 14.116 1.00 70.62 90 ASN A O 1
ATOM 710 N N . SER A 1 91 ? 1.983 0.734 15.329 1.00 68.88 91 SER A N 1
ATOM 711 C CA . SER A 1 91 ? 2.248 2.158 15.027 1.00 68.88 91 SER A CA 1
ATOM 712 C C . SER A 1 91 ? 3.610 2.683 15.489 1.00 68.88 91 SER A C 1
ATOM 714 O O . SER A 1 91 ? 3.918 3.867 15.327 1.00 68.88 91 SER A O 1
ATOM 716 N N . THR A 1 92 ? 4.413 1.814 16.092 1.00 68.00 92 THR A N 1
ATOM 717 C CA . THR A 1 92 ? 5.724 2.097 16.646 1.00 68.00 92 THR A CA 1
ATOM 718 C C . THR A 1 92 ? 6.797 1.744 15.619 1.00 68.00 92 THR A C 1
ATOM 720 O O . THR A 1 92 ? 7.131 0.577 15.421 1.00 68.00 92 THR A O 1
ATOM 723 N N . LEU A 1 93 ? 7.364 2.762 14.979 1.00 62.81 93 LEU A N 1
ATOM 724 C CA . LEU A 1 93 ? 8.498 2.644 14.071 1.00 62.81 93 LEU A CA 1
ATOM 725 C C . LEU A 1 93 ? 9.797 2.885 14.840 1.00 62.81 93 LEU A C 1
ATOM 727 O O . LEU A 1 93 ? 9.983 3.924 15.482 1.00 62.81 93 LEU A O 1
ATOM 731 N N . LEU A 1 94 ? 10.715 1.926 14.755 1.00 58.34 94 LEU A N 1
ATOM 732 C CA . LEU A 1 94 ? 12.082 2.113 15.225 1.00 58.34 94 LEU A CA 1
ATOM 733 C C . LEU A 1 94 ? 12.811 3.011 14.227 1.00 58.34 94 LEU A C 1
ATOM 735 O O . LEU A 1 94 ? 12.907 2.680 13.044 1.00 58.34 94 LEU A O 1
ATOM 739 N N . LEU A 1 95 ? 13.316 4.152 14.693 1.00 56.22 95 LEU A N 1
ATOM 740 C CA . LEU A 1 95 ? 14.197 4.970 13.876 1.00 56.22 95 LEU A CA 1
ATOM 741 C C . LEU A 1 95 ? 15.547 4.261 13.758 1.00 56.22 95 LEU A C 1
ATOM 743 O O . LEU A 1 95 ? 16.109 3.874 14.785 1.00 56.22 95 LEU A O 1
ATOM 747 N N . PRO A 1 96 ? 16.086 4.106 12.538 1.00 52.62 96 PRO A N 1
ATOM 748 C CA . PRO A 1 96 ? 17.419 3.565 12.364 1.00 52.62 96 PRO A CA 1
ATOM 749 C C . PRO A 1 96 ? 18.441 4.484 13.037 1.00 52.62 96 PRO A C 1
ATOM 751 O O . PRO A 1 96 ? 18.315 5.717 13.021 1.00 52.62 96 PRO A O 1
ATOM 754 N N . ASP A 1 97 ? 19.470 3.875 13.615 1.00 52.62 97 ASP A N 1
ATOM 755 C CA . ASP A 1 97 ? 20.583 4.611 14.198 1.00 52.62 97 ASP A CA 1
ATOM 756 C C . ASP A 1 97 ? 21.276 5.478 13.123 1.00 52.62 97 ASP A C 1
ATOM 758 O O . ASP A 1 97 ? 21.451 5.044 11.979 1.00 52.62 97 ASP A O 1
ATOM 762 N N . PRO A 1 98 ? 21.660 6.726 13.438 1.00 50.94 98 PRO A N 1
ATOM 763 C CA . PRO A 1 98 ? 22.397 7.574 12.500 1.00 50.94 98 PRO A CA 1
ATOM 764 C C . PRO A 1 98 ? 23.886 7.169 12.432 1.00 50.94 98 PRO A C 1
ATOM 766 O O . PRO A 1 98 ? 24.436 6.825 13.477 1.00 50.94 98 PRO A O 1
ATOM 769 N N . PRO A 1 99 ? 24.614 7.439 11.324 1.00 55.09 99 PRO A N 1
ATOM 770 C CA . PRO A 1 99 ? 24.510 6.797 9.999 1.00 55.09 99 PRO A CA 1
ATOM 771 C C . PRO A 1 99 ? 24.928 5.304 10.077 1.00 55.09 99 PRO A C 1
ATOM 773 O O . PRO A 1 99 ? 25.741 4.931 10.911 1.00 55.09 99 PRO A O 1
ATOM 776 N N . GLY A 1 100 ? 24.446 4.356 9.272 1.00 50.66 100 GLY A N 1
ATOM 777 C CA . GLY A 1 100 ? 24.049 4.404 7.867 1.00 50.66 100 GLY A CA 1
ATOM 778 C C . GLY A 1 100 ? 25.061 3.582 7.058 1.00 50.66 100 GLY A C 1
ATOM 779 O O . GLY A 1 100 ? 25.926 4.163 6.415 1.00 50.66 100 GLY A O 1
ATOM 780 N N . LEU A 1 101 ? 24.985 2.242 7.093 1.00 46.09 101 LEU A N 1
ATOM 781 C CA . LEU A 1 101 ? 25.978 1.357 6.443 1.00 46.09 101 LEU A CA 1
ATOM 782 C C . LEU A 1 101 ? 26.064 1.554 4.909 1.00 46.09 101 LEU A C 1
ATOM 784 O O . LEU A 1 101 ? 27.029 1.118 4.291 1.00 46.09 101 LEU A O 1
ATOM 788 N N . PHE A 1 102 ? 25.078 2.241 4.311 1.00 51.22 102 PHE A N 1
ATOM 789 C CA . PHE A 1 102 ? 24.975 2.521 2.871 1.00 51.22 102 PHE A CA 1
ATOM 790 C C . PHE A 1 102 ? 24.625 3.985 2.515 1.00 51.22 102 PHE A C 1
ATOM 792 O O . PHE A 1 102 ? 24.272 4.258 1.373 1.00 51.22 102 PHE A O 1
ATOM 799 N N . GLY A 1 103 ? 24.712 4.941 3.452 1.00 49.66 103 GLY A N 1
ATOM 800 C CA . GLY A 1 103 ? 24.567 6.376 3.132 1.00 49.66 103 GLY A CA 1
ATOM 801 C C . GLY A 1 103 ? 23.162 6.876 2.745 1.00 49.66 103 GLY A C 1
ATOM 802 O O . GLY A 1 103 ? 23.041 8.012 2.305 1.00 49.66 103 GLY A O 1
ATOM 803 N N . ILE A 1 104 ? 22.114 6.069 2.928 1.00 51.56 104 ILE A N 1
ATOM 804 C CA . ILE A 1 104 ? 20.701 6.455 2.754 1.00 51.56 104 ILE A CA 1
ATOM 805 C C . ILE A 1 10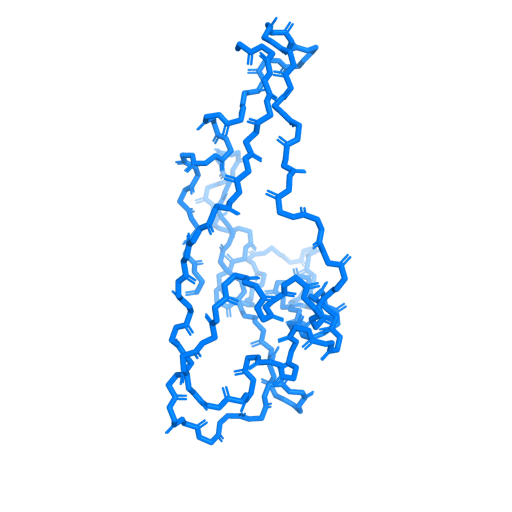4 ? 20.031 6.581 4.124 1.00 51.56 104 ILE A C 1
ATOM 807 O O . ILE A 1 104 ? 20.118 5.667 4.947 1.00 51.56 104 ILE A O 1
ATOM 811 N N . THR A 1 105 ? 19.377 7.713 4.378 1.00 53.59 105 THR A N 1
ATOM 812 C CA . THR A 1 105 ? 18.686 8.016 5.638 1.00 53.59 105 THR A CA 1
ATOM 813 C C . THR A 1 105 ? 17.165 7.922 5.492 1.00 53.59 105 THR A C 1
ATOM 815 O O . THR A 1 105 ? 16.614 7.970 4.396 1.00 53.59 105 THR A O 1
ATOM 818 N N . LEU A 1 106 ? 16.442 7.816 6.612 1.00 50.94 106 LEU A N 1
ATOM 819 C CA . LEU A 1 106 ? 14.971 7.790 6.604 1.00 50.94 106 LEU A CA 1
ATOM 820 C C . LEU A 1 106 ? 14.363 9.118 6.098 1.00 50.94 106 LEU A C 1
ATOM 822 O O . LEU A 1 106 ? 13.280 9.124 5.523 1.00 50.94 106 LEU A O 1
ATOM 826 N N . LEU A 1 107 ? 15.089 10.232 6.260 1.00 50.59 107 LEU A N 1
ATOM 827 C CA . LEU A 1 107 ? 14.760 11.532 5.663 1.00 50.59 107 LEU A CA 1
ATOM 828 C C . LEU A 1 107 ? 14.859 11.494 4.133 1.00 50.59 107 LEU A C 1
ATOM 830 O O . LEU A 1 107 ? 14.018 12.090 3.466 1.00 50.59 107 LEU A O 1
ATOM 834 N N . ASP A 1 108 ? 15.812 10.745 3.575 1.00 51.75 108 ASP A N 1
ATOM 835 C CA . ASP A 1 108 ? 15.908 10.530 2.125 1.00 51.75 108 ASP A CA 1
ATOM 836 C C . ASP A 1 108 ? 14.728 9.700 1.602 1.00 51.75 108 ASP A C 1
ATOM 838 O O . ASP A 1 108 ? 14.264 9.922 0.494 1.00 51.75 108 ASP A O 1
ATOM 842 N N . LEU A 1 109 ? 14.192 8.784 2.416 1.00 52.31 109 LEU A N 1
ATOM 843 C CA . LEU A 1 109 ? 13.066 7.905 2.071 1.00 52.31 109 LEU A CA 1
ATOM 844 C C . LEU A 1 109 ? 11.702 8.622 2.134 1.00 52.31 109 LEU A C 1
ATOM 846 O O . LEU A 1 109 ? 10.827 8.369 1.306 1.00 52.31 109 LEU A O 1
ATOM 850 N N . LEU A 1 110 ? 11.538 9.538 3.095 1.00 54.28 110 LEU A N 1
ATOM 851 C CA . LEU A 1 110 ? 10.344 10.380 3.259 1.00 54.28 110 LEU A CA 1
ATOM 852 C C . LEU A 1 110 ? 10.344 11.628 2.360 1.00 54.28 110 LEU A C 1
ATOM 854 O O . LEU A 1 110 ? 9.301 12.254 2.195 1.00 54.28 110 LEU A O 1
ATOM 858 N N . SER A 1 111 ? 11.493 11.992 1.782 1.00 51.19 111 SER A N 1
ATOM 859 C CA . SER A 1 111 ? 11.618 13.083 0.802 1.00 51.19 111 SER A CA 1
ATOM 860 C C . SER A 1 111 ? 11.471 12.619 -0.653 1.00 51.19 111 SER A C 1
ATOM 862 O O . SER A 1 111 ? 11.509 13.444 -1.570 1.00 51.19 111 SER A O 1
ATOM 864 N N . VAL A 1 112 ? 11.262 11.317 -0.888 1.00 41.09 112 VAL A N 1
ATOM 865 C CA . VAL A 1 112 ? 10.938 10.784 -2.217 1.00 41.09 112 VAL A CA 1
ATOM 866 C C . VAL A 1 112 ? 9.521 11.202 -2.612 1.00 41.09 112 VAL A C 1
ATOM 868 O O . VAL A 1 112 ? 8.555 10.946 -1.897 1.00 41.09 112 VAL A O 1
ATOM 871 N N . ASN A 1 113 ? 9.389 11.803 -3.794 1.00 38.75 113 ASN A N 1
ATOM 872 C CA . ASN A 1 113 ? 8.092 12.101 -4.395 1.00 38.75 113 ASN A CA 1
ATOM 873 C C . ASN A 1 113 ? 7.515 10.841 -5.053 1.00 38.75 113 ASN A C 1
ATOM 875 O O . ASN A 1 113 ? 8.040 10.369 -6.064 1.00 38.75 113 ASN A O 1
ATOM 879 N N . TYR A 1 114 ? 6.414 10.329 -4.510 1.00 44.91 114 TYR A N 1
ATOM 880 C CA . TYR A 1 114 ? 5.627 9.259 -5.120 1.00 44.91 114 TYR A CA 1
ATOM 881 C C . TYR A 1 114 ? 4.443 9.879 -5.877 1.00 44.91 114 TYR A C 1
ATOM 883 O O . TYR A 1 114 ? 3.590 10.516 -5.266 1.00 44.91 114 TYR A O 1
ATOM 891 N N . ASN A 1 115 ? 4.390 9.699 -7.201 1.00 34.75 115 ASN A N 1
ATOM 892 C CA . ASN A 1 115 ? 3.207 10.013 -8.009 1.00 34.75 115 ASN A CA 1
ATOM 893 C C . ASN A 1 115 ? 2.509 8.692 -8.353 1.00 34.75 115 ASN A C 1
ATOM 895 O O . ASN A 1 115 ? 3.089 7.866 -9.063 1.00 34.75 115 ASN A O 1
ATOM 899 N N . PHE A 1 116 ? 1.306 8.499 -7.813 1.00 36.81 116 PHE A N 1
ATOM 900 C CA . PHE A 1 116 ? 0.443 7.338 -8.050 1.00 36.81 116 PHE A CA 1
ATOM 901 C C . PHE A 1 116 ? -0.616 7.644 -9.110 1.00 36.81 116 PHE A C 1
ATOM 903 O O . PHE A 1 116 ? -1.106 8.797 -9.131 1.00 36.81 116 PHE A O 1
#

pLDDT: mean 73.8, std 14.4, range [34.75, 91.69]

Secondary structure (DSSP, 8-state):
--EEEE----EEEE------HHHH-EEE--B--TT-SS-SEETTEESSTTS-GGGSEEEHHHHH-HHHHHHHHS-EEEEHHHHHHHH----EEEEPPSS-TTS--HHHHHS-----